Protein AF-A0A086L6T6-F1 (afdb_monomer_lite)

Organism: NCBI:txid943167

Radius of gyration: 36.29 Å; chains: 1; bounding box: 70×53×107 Å

Structure (mmCIF, N/CA/C/O backbone):
data_AF-A0A086L6T6-F1
#
_entry.id   AF-A0A086L6T6-F1
#
loop_
_atom_site.group_PDB
_atom_site.id
_atom_site.type_symbol
_atom_site.label_atom_id
_atom_site.label_alt_id
_atom_site.label_comp_id
_atom_site.label_asym_id
_atom_site.label_entity_id
_atom_site.label_seq_id
_atom_site.pdbx_PDB_ins_code
_atom_site.Cartn_x
_atom_site.Cartn_y
_atom_site.Cartn_z
_atom_site.occupancy
_atom_site.B_iso_or_equiv
_atom_site.auth_seq_id
_atom_site.auth_comp_id
_atom_site.auth_asym_id
_atom_site.auth_atom_id
_atom_site.pdbx_PDB_model_num
ATOM 1 N N . MET A 1 1 ? -46.160 -45.896 3.340 1.00 45.50 1 MET A N 1
ATOM 2 C CA . MET A 1 1 ? -44.902 -45.404 2.740 1.00 45.50 1 MET A CA 1
ATOM 3 C C . MET A 1 1 ? -44.065 -44.850 3.877 1.00 45.50 1 MET A C 1
ATOM 5 O O . MET A 1 1 ? -44.565 -44.001 4.598 1.00 45.50 1 MET A O 1
ATOM 9 N N . GLN A 1 2 ? -42.887 -45.421 4.123 1.00 40.38 2 GLN A N 1
ATOM 10 C CA . GLN A 1 2 ? -42.001 -45.002 5.212 1.00 40.38 2 GLN A CA 1
ATOM 11 C C . GLN A 1 2 ? -41.265 -43.727 4.780 1.00 40.38 2 GLN A C 1
ATOM 13 O O . GLN A 1 2 ? -40.636 -43.719 3.723 1.00 40.38 2 GLN A O 1
ATOM 18 N N . LEU A 1 3 ? -41.376 -42.659 5.567 1.00 47.19 3 LEU A N 1
ATOM 19 C CA . LEU A 1 3 ? -40.563 -41.456 5.408 1.00 47.19 3 LEU A CA 1
ATOM 20 C C . LEU A 1 3 ? -39.178 -41.767 5.983 1.00 47.19 3 LEU A C 1
ATOM 22 O O . LEU A 1 3 ? -39.047 -42.019 7.176 1.00 47.19 3 LEU A O 1
ATOM 26 N N . LYS A 1 4 ? -38.163 -41.822 5.117 1.00 51.56 4 LYS A N 1
ATOM 27 C CA . LYS A 1 4 ? -36.760 -41.860 5.537 1.00 51.56 4 LYS A CA 1
ATOM 28 C C . LYS A 1 4 ? -36.381 -40.456 5.994 1.00 51.56 4 LYS A C 1
ATOM 30 O O . LYS A 1 4 ? -36.355 -39.543 5.173 1.00 51.56 4 LYS A O 1
ATOM 35 N N . GLU A 1 5 ? -36.116 -40.295 7.282 1.00 55.31 5 GLU A N 1
ATOM 36 C CA . GLU A 1 5 ? -35.479 -39.090 7.801 1.00 55.31 5 GLU A CA 1
ATOM 37 C C . GLU A 1 5 ? -34.034 -39.039 7.294 1.00 55.31 5 GLU A C 1
ATOM 39 O O . GLU A 1 5 ? -33.297 -40.025 7.357 1.00 55.31 5 GLU A O 1
ATOM 44 N N . THR A 1 6 ? -33.649 -37.909 6.711 1.00 54.22 6 THR A N 1
ATOM 45 C CA . THR A 1 6 ? -32.260 -37.608 6.357 1.00 54.22 6 THR A CA 1
ATOM 46 C C . THR A 1 6 ? -31.507 -37.222 7.630 1.00 54.22 6 THR A C 1
ATOM 48 O O . THR A 1 6 ? -32.018 -36.367 8.361 1.00 54.22 6 THR A O 1
ATOM 51 N N . PRO A 1 7 ? -30.318 -37.786 7.909 1.00 48.22 7 PRO A N 1
ATOM 52 C CA . PRO A 1 7 ? -29.513 -37.331 9.034 1.00 48.22 7 PRO A CA 1
ATOM 53 C C . PRO A 1 7 ? -29.131 -35.859 8.829 1.00 48.22 7 PRO A C 1
ATOM 55 O O . PRO A 1 7 ? -28.840 -35.419 7.715 1.00 48.22 7 PRO A O 1
ATOM 58 N N . GLY A 1 8 ? -29.241 -35.078 9.902 1.00 44.44 8 GLY A N 1
ATOM 59 C CA . GLY A 1 8 ? -29.005 -33.639 9.887 1.00 44.44 8 GLY A CA 1
ATOM 60 C C . GLY A 1 8 ? -27.522 -33.266 9.731 1.00 44.44 8 GLY A C 1
ATOM 61 O O . GLY A 1 8 ? -26.644 -34.099 9.946 1.00 44.44 8 GLY A O 1
ATOM 62 N N . PRO A 1 9 ? -27.226 -31.980 9.459 1.00 52.22 9 PRO A N 1
ATOM 63 C CA . PRO A 1 9 ? -25.880 -31.449 9.177 1.00 52.22 9 PRO A CA 1
ATOM 64 C C . PRO A 1 9 ? -24.903 -31.497 10.371 1.00 52.22 9 PRO A C 1
ATOM 66 O O . PRO A 1 9 ? -23.819 -30.924 10.320 1.00 52.22 9 PRO A O 1
ATOM 69 N N . ALA A 1 10 ? -25.291 -32.143 11.473 1.00 46.72 10 ALA A N 1
ATOM 70 C CA . ALA A 1 10 ? -24.473 -32.294 12.669 1.00 46.72 10 ALA A CA 1
ATOM 71 C C . ALA A 1 10 ? -23.483 -33.469 12.570 1.00 46.72 10 ALA A C 1
ATOM 73 O O . ALA A 1 10 ? -22.466 -33.443 13.260 1.00 46.72 10 ALA A O 1
ATOM 74 N N . GLU A 1 11 ? -23.746 -34.472 11.722 1.00 46.44 11 GLU A N 1
ATOM 75 C CA . GLU A 1 11 ? -22.834 -35.616 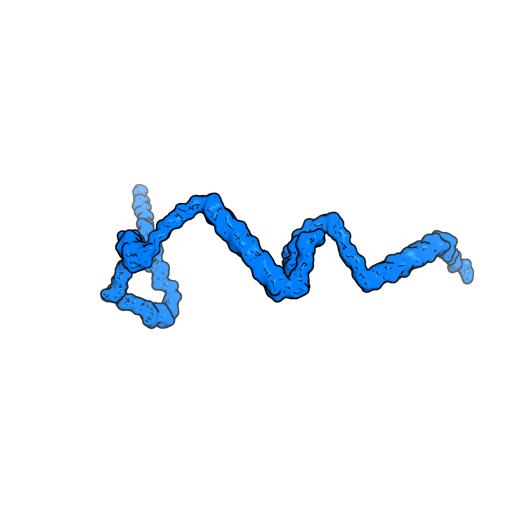11.550 1.00 46.44 11 GLU A CA 1
ATOM 76 C C . GLU A 1 11 ? -21.645 -35.297 10.625 1.00 46.44 11 GLU A C 1
ATOM 78 O O . GLU A 1 11 ? -20.542 -35.768 10.888 1.00 46.44 11 GLU A O 1
ATOM 83 N N . GLU A 1 12 ? -21.797 -34.406 9.635 1.00 44.25 12 GLU A N 1
ATOM 84 C CA . GLU A 1 12 ? -20.693 -34.017 8.731 1.00 44.25 12 GLU A CA 1
ATOM 85 C C . GLU A 1 12 ? -19.596 -33.181 9.422 1.00 44.25 12 GLU A C 1
ATOM 87 O O . GLU A 1 12 ? -18.431 -33.246 9.039 1.00 44.25 12 GLU A O 1
ATOM 92 N N . ALA A 1 13 ? -19.916 -32.434 10.486 1.00 42.72 13 ALA A N 1
ATOM 93 C CA . ALA A 1 13 ? -18.931 -31.607 11.196 1.00 42.72 13 ALA A CA 1
ATOM 94 C C . ALA A 1 13 ? -18.001 -32.407 12.134 1.00 42.72 13 ALA A C 1
ATOM 96 O O . ALA A 1 13 ? -17.006 -31.872 12.630 1.00 42.72 13 ALA A O 1
ATOM 97 N N . ALA A 1 14 ? -18.320 -33.676 12.411 1.00 45.59 14 ALA A N 1
ATOM 98 C CA . ALA A 1 14 ? -17.545 -34.519 13.320 1.00 45.59 14 ALA A CA 1
ATOM 99 C C . ALA A 1 14 ? -16.429 -35.319 12.617 1.00 45.59 14 ALA A C 1
ATOM 101 O O . ALA A 1 14 ? -15.503 -35.776 13.293 1.00 45.59 14 ALA A O 1
ATOM 102 N N . GLU A 1 15 ? -16.469 -35.462 11.288 1.00 44.41 15 GLU A N 1
ATOM 103 C CA . GLU A 1 15 ? -15.541 -36.329 10.542 1.00 44.41 15 GLU A CA 1
ATOM 104 C C . GLU A 1 15 ? -14.245 -35.646 10.055 1.00 44.41 15 GLU A C 1
ATOM 106 O O . GLU A 1 15 ? -13.289 -36.337 9.713 1.00 44.41 15 GLU A O 1
ATOM 111 N N . GLU A 1 16 ? -14.100 -34.318 10.134 1.00 41.75 16 GLU A N 1
ATOM 112 C CA . GLU A 1 16 ? -12.865 -33.624 9.697 1.00 41.75 16 GLU A CA 1
ATOM 113 C C . GLU A 1 16 ? -11.700 -33.640 10.714 1.00 41.75 16 GLU A C 1
ATOM 115 O O . GLU A 1 16 ? -10.712 -32.916 10.573 1.00 41.75 16 GLU A O 1
ATOM 120 N N . LYS A 1 17 ? -11.745 -34.488 11.749 1.00 54.38 17 LYS A N 1
ATOM 121 C CA . LYS A 1 17 ? -10.628 -34.662 12.700 1.00 54.38 17 LYS A CA 1
ATOM 122 C C . LYS A 1 17 ? -9.802 -35.920 12.436 1.00 54.38 17 LYS A C 1
ATOM 124 O O . LYS A 1 17 ? -9.504 -36.661 13.368 1.00 54.38 17 LYS A O 1
ATOM 129 N N . GLN A 1 18 ? -9.380 -36.172 11.198 1.00 49.00 18 GLN A N 1
ATOM 130 C CA . GLN A 1 18 ? -8.450 -37.273 10.914 1.00 49.00 18 GLN A CA 1
ATOM 131 C C . GLN A 1 18 ? -7.405 -36.921 9.849 1.00 49.00 18 GLN A C 1
ATOM 133 O O . GLN A 1 18 ? -7.597 -37.182 8.673 1.00 49.00 18 GLN A O 1
ATOM 138 N N . SER A 1 19 ? -6.270 -36.367 10.296 1.00 47.53 19 SER A N 1
ATOM 139 C CA . SER A 1 19 ? -4.905 -36.812 9.930 1.00 47.53 19 SER A CA 1
ATOM 140 C C . SER A 1 19 ? -3.860 -35.819 10.456 1.00 47.53 19 SER A C 1
ATOM 142 O O . SER A 1 19 ? -3.117 -35.187 9.704 1.00 47.53 19 SER A O 1
ATOM 144 N N . SER A 1 20 ? -3.798 -35.623 11.768 1.00 51.91 20 SER A N 1
ATOM 145 C CA . SER A 1 20 ? -2.753 -34.796 12.356 1.00 51.91 20 SER A CA 1
ATOM 146 C C . SER A 1 20 ? -1.619 -35.707 12.824 1.00 51.91 20 SER A C 1
ATOM 148 O O . SER A 1 20 ? -1.729 -36.328 13.877 1.00 51.91 20 SER A O 1
ATOM 150 N N . GLY A 1 21 ? -0.560 -35.852 12.019 1.00 57.12 21 GLY A N 1
ATOM 151 C CA . GLY A 1 21 ? 0.632 -36.621 12.404 1.00 57.12 21 GLY A CA 1
ATOM 152 C C . GLY A 1 21 ? 1.205 -36.151 13.749 1.00 57.12 21 GLY A C 1
ATOM 153 O O . GLY A 1 21 ? 0.922 -35.031 14.169 1.00 57.12 21 GLY A O 1
ATOM 154 N N . GLY A 1 22 ? 2.019 -36.978 14.418 1.00 64.88 22 GLY A N 1
ATOM 155 C CA . GLY A 1 22 ? 2.470 -36.770 15.811 1.00 64.88 22 GLY A CA 1
ATOM 156 C C . GLY A 1 22 ? 3.079 -35.396 16.149 1.00 64.88 22 GLY A C 1
ATOM 157 O O . GLY A 1 22 ? 3.112 -35.011 17.313 1.00 64.88 22 GLY A O 1
ATOM 158 N N . ALA A 1 23 ? 3.486 -34.607 15.150 1.00 62.47 23 ALA A N 1
ATOM 159 C CA . ALA A 1 23 ? 3.829 -33.196 15.325 1.00 62.47 23 ALA A CA 1
ATOM 160 C C . ALA A 1 23 ? 2.657 -32.350 15.866 1.00 62.47 23 ALA A C 1
ATOM 162 O O . ALA A 1 23 ? 2.860 -31.520 16.741 1.00 62.47 23 ALA A O 1
ATOM 163 N N . ASN A 1 24 ? 1.425 -32.572 15.405 1.00 70.69 24 ASN A N 1
ATOM 164 C CA . ASN A 1 24 ? 0.259 -31.799 15.846 1.00 70.69 24 ASN A CA 1
ATOM 165 C C . ASN A 1 24 ? -0.210 -32.167 17.260 1.00 70.69 24 ASN A C 1
ATOM 167 O O . ASN A 1 24 ? -0.857 -31.353 17.911 1.00 70.69 24 ASN A O 1
ATOM 171 N N . GLU A 1 25 ? 0.122 -33.362 17.752 1.00 78.25 25 GLU A N 1
ATOM 172 C CA . GLU A 1 25 ? -0.191 -33.762 19.127 1.00 78.25 25 GLU A CA 1
ATOM 173 C C . GLU A 1 25 ? 0.699 -33.027 20.139 1.00 78.25 25 GLU A C 1
ATOM 175 O O . GLU A 1 25 ? 0.206 -32.560 21.162 1.00 78.25 25 GLU A O 1
ATOM 180 N N . LEU A 1 26 ? 1.979 -32.814 19.805 1.00 81.69 26 LEU A N 1
ATOM 181 C CA . LEU A 1 26 ? 2.918 -32.021 20.612 1.00 81.69 26 LEU A CA 1
ATOM 182 C C . LEU A 1 26 ? 2.517 -30.539 20.722 1.00 81.69 26 LEU A C 1
ATOM 184 O O . LEU A 1 26 ? 2.762 -29.918 21.753 1.00 81.69 26 LEU A O 1
ATOM 188 N N . TYR A 1 27 ? 1.900 -29.973 19.679 1.00 82.44 27 TYR A N 1
ATOM 189 C CA . TYR A 1 27 ? 1.411 -28.586 19.669 1.00 82.44 27 TYR A CA 1
ATOM 190 C C . TYR A 1 27 ? -0.054 -28.446 20.103 1.00 82.44 27 TYR A C 1
ATOM 192 O O . TYR A 1 27 ? -0.586 -27.333 20.123 1.00 82.44 27 TYR A O 1
ATOM 200 N N . ARG A 1 28 ? -0.726 -29.546 20.462 1.00 87.88 28 ARG A N 1
ATOM 201 C CA . ARG A 1 28 ? -2.113 -29.493 20.917 1.00 87.88 28 ARG A CA 1
ATOM 202 C C . ARG A 1 28 ? -2.171 -28.857 22.301 1.00 87.88 28 ARG A C 1
ATOM 204 O O . ARG A 1 28 ? -1.651 -29.389 23.279 1.00 87.88 28 ARG A O 1
ATOM 211 N N . VAL A 1 29 ? -2.862 -27.726 22.390 1.00 87.00 29 VAL A N 1
ATOM 212 C CA . VAL A 1 29 ? -3.132 -27.068 23.669 1.00 87.00 29 VAL A CA 1
ATOM 213 C C . VAL A 1 29 ? -4.084 -27.956 24.486 1.00 87.00 29 VAL A C 1
ATOM 215 O O . VAL A 1 29 ? -5.133 -28.338 23.964 1.00 87.00 29 VAL A O 1
ATOM 218 N N . PRO A 1 30 ? -3.750 -28.308 25.743 1.00 91.19 30 PRO A N 1
ATOM 219 C CA . PRO A 1 30 ? -4.652 -29.048 26.622 1.00 91.19 30 PRO A CA 1
ATOM 220 C C . PRO A 1 30 ? -5.993 -28.330 26.800 1.00 91.19 30 PRO A C 1
ATOM 222 O O . PRO A 1 30 ? -6.006 -27.114 26.973 1.00 91.19 30 PRO A O 1
ATOM 225 N N . ASP A 1 31 ? -7.099 -29.077 26.867 1.00 85.50 31 ASP A N 1
ATOM 226 C CA . ASP A 1 31 ? -8.464 -28.518 26.856 1.00 85.50 31 ASP A CA 1
ATOM 227 C C . ASP A 1 31 ? -8.700 -27.454 27.951 1.00 85.50 31 ASP A C 1
ATOM 229 O O . ASP A 1 31 ? -9.345 -26.439 27.719 1.00 85.50 31 ASP A O 1
ATOM 233 N N . ARG A 1 32 ? -8.096 -27.619 29.137 1.00 88.31 32 ARG A N 1
ATOM 234 C CA . ARG A 1 32 ? -8.180 -26.640 30.245 1.00 88.31 32 ARG A CA 1
ATOM 235 C C . ARG A 1 32 ? -7.467 -25.305 29.981 1.00 88.31 32 ARG A C 1
ATOM 237 O O . ARG A 1 32 ? -7.721 -24.333 30.681 1.00 88.31 32 ARG A O 1
ATOM 244 N N . LEU A 1 33 ? -6.516 -25.292 29.049 1.00 87.88 33 LEU A N 1
ATOM 245 C CA . LEU A 1 33 ? -5.757 -24.111 28.622 1.00 87.88 33 LEU A CA 1
ATOM 246 C C . LEU A 1 33 ? -6.311 -23.529 27.319 1.00 87.88 33 LEU A C 1
ATOM 248 O O . LEU A 1 33 ? -5.840 -22.488 26.862 1.00 87.88 33 LEU A O 1
ATOM 252 N N . GLN A 1 34 ? -7.290 -24.196 26.711 1.00 87.69 34 GLN A N 1
ATOM 253 C CA . GLN A 1 34 ? -7.912 -23.734 25.491 1.00 87.69 34 GLN A CA 1
ATOM 254 C C . GLN A 1 34 ? -8.862 -22.586 25.828 1.00 87.69 34 GLN A C 1
ATOM 256 O O . GLN A 1 34 ? -9.954 -22.770 26.362 1.00 87.69 34 GLN A O 1
ATOM 261 N N . VAL A 1 35 ? -8.416 -21.368 25.545 1.00 87.75 35 VAL A N 1
ATOM 262 C CA . VAL A 1 35 ? -9.249 -20.175 25.664 1.00 87.75 35 VAL A CA 1
ATOM 263 C C . VAL A 1 35 ? -10.054 -20.032 24.375 1.00 87.75 35 VAL A C 1
ATOM 265 O O . VAL A 1 35 ? -9.517 -20.213 23.282 1.00 87.75 35 VAL A O 1
ATOM 268 N N . ALA A 1 36 ? -11.345 -19.725 24.498 1.00 86.25 36 ALA A N 1
ATOM 269 C CA . ALA A 1 36 ? -12.165 -19.389 23.341 1.00 86.25 36 ALA A CA 1
ATOM 270 C C . ALA A 1 36 ? -11.623 -18.116 22.680 1.00 86.25 36 ALA A C 1
ATOM 272 O O . ALA A 1 36 ? -11.303 -17.148 23.374 1.00 86.25 36 ALA A O 1
ATOM 273 N N . ASP A 1 37 ? -11.543 -18.101 21.352 1.00 85.44 37 ASP A N 1
ATOM 274 C CA . ASP A 1 37 ? -11.152 -16.895 20.634 1.00 85.44 37 ASP A CA 1
ATOM 275 C C . ASP A 1 37 ? -12.269 -15.848 20.748 1.00 85.44 37 ASP A C 1
ATOM 277 O O . ASP A 1 37 ? -13.323 -15.956 20.126 1.00 85.44 37 ASP A O 1
ATOM 281 N N . ARG A 1 38 ? -12.042 -14.852 21.607 1.00 87.25 38 ARG A N 1
ATOM 282 C CA . ARG A 1 38 ? -12.928 -13.698 21.823 1.00 87.25 38 ARG A CA 1
ATOM 283 C C . ARG A 1 38 ? -12.333 -12.412 21.252 1.00 87.25 38 ARG A C 1
ATOM 285 O O . ARG A 1 38 ? -12.753 -11.315 21.618 1.00 87.25 38 ARG A O 1
ATOM 292 N N . SER A 1 39 ? -11.342 -12.521 20.364 1.00 81.25 39 SER A N 1
ATOM 293 C CA . SER A 1 39 ? -10.681 -11.364 19.747 1.00 81.25 39 SER A CA 1
ATOM 294 C C . SER A 1 39 ? -11.670 -10.418 19.055 1.00 81.25 39 SER A C 1
ATOM 296 O O . SER A 1 39 ? -11.490 -9.204 19.115 1.00 81.25 39 SER A O 1
ATOM 298 N N . GLY A 1 40 ? -12.751 -10.953 18.475 1.00 83.94 40 GLY A N 1
ATOM 299 C CA . GLY A 1 40 ? -13.839 -10.176 17.875 1.00 83.94 40 GLY A CA 1
ATOM 300 C C . GLY A 1 40 ? -14.688 -9.387 18.880 1.00 83.94 40 GLY A C 1
ATOM 301 O O . GLY A 1 40 ? -15.031 -8.237 18.613 1.00 83.94 40 GLY A O 1
ATOM 302 N N . GLU A 1 41 ? -14.994 -9.974 20.039 1.00 87.12 41 GLU A N 1
ATOM 303 C CA . GLU A 1 41 ? -15.802 -9.343 21.097 1.00 87.12 41 GLU A CA 1
ATOM 304 C C . GLU A 1 41 ? -15.024 -8.228 21.805 1.00 87.12 41 GLU A C 1
ATOM 306 O O . GLU A 1 41 ? -15.580 -7.189 22.154 1.00 87.12 41 GLU A O 1
ATOM 311 N N . TYR A 1 42 ? -13.713 -8.414 21.972 1.00 85.94 42 TYR A N 1
ATOM 312 C CA . TYR A 1 42 ? -12.843 -7.474 22.676 1.00 85.94 42 TYR A CA 1
ATOM 313 C C . TYR A 1 42 ? -12.127 -6.480 21.759 1.00 85.94 42 TYR A C 1
ATOM 315 O O . TYR A 1 42 ? -11.189 -5.827 22.210 1.00 85.94 42 TYR A O 1
ATOM 323 N N . ARG A 1 43 ? -12.548 -6.311 20.496 1.00 84.00 43 ARG A N 1
ATOM 324 C CA . ARG A 1 43 ? -11.873 -5.395 19.550 1.00 84.00 43 ARG A CA 1
ATOM 325 C C . ARG A 1 43 ? -11.700 -3.992 20.117 1.00 84.00 43 ARG A C 1
ATOM 327 O O . ARG A 1 43 ? -10.617 -3.433 20.026 1.00 84.00 43 ARG A O 1
ATOM 334 N N . GLU A 1 44 ? -12.726 -3.436 20.752 1.00 84.56 44 GLU A N 1
ATOM 335 C CA . GLU A 1 44 ? -12.637 -2.102 21.355 1.00 84.56 44 GLU A CA 1
ATOM 336 C C . GLU A 1 44 ? -11.644 -2.057 22.523 1.00 84.56 44 GLU A C 1
ATOM 338 O O . GLU A 1 44 ? -10.832 -1.142 22.602 1.00 84.56 44 GLU A O 1
ATOM 343 N N . GLN A 1 45 ? -11.636 -3.073 23.387 1.00 89.25 45 GLN A N 1
ATOM 344 C CA . GLN A 1 45 ? -10.705 -3.158 24.518 1.00 89.25 45 GLN A CA 1
ATOM 345 C C . GLN A 1 45 ? -9.257 -3.352 24.052 1.00 89.25 45 GLN A C 1
ATOM 347 O O . GLN A 1 45 ? -8.341 -2.737 24.593 1.00 89.25 45 GLN A O 1
ATOM 352 N N . LEU A 1 46 ? -9.051 -4.164 23.014 1.00 86.06 46 LEU A N 1
ATOM 353 C CA . LEU A 1 46 ? -7.754 -4.350 22.368 1.00 86.06 46 LEU A CA 1
ATOM 354 C C . LEU A 1 46 ? -7.286 -3.061 21.680 1.00 86.06 46 LEU A C 1
ATOM 356 O O . LEU A 1 46 ? -6.108 -2.715 21.771 1.00 86.06 46 LEU A O 1
ATOM 360 N N . ASN A 1 47 ? -8.196 -2.302 21.066 1.00 87.75 47 ASN A N 1
ATOM 361 C CA . ASN A 1 47 ? -7.887 -0.992 20.492 1.00 87.75 47 ASN A CA 1
ATOM 362 C C . ASN A 1 47 ? -7.496 0.022 21.576 1.00 87.75 47 ASN A C 1
ATOM 364 O O . ASN A 1 47 ? -6.584 0.816 21.372 1.00 87.75 47 ASN A O 1
ATOM 368 N N . TRP A 1 48 ? -8.146 -0.012 22.744 1.00 87.44 48 TRP A N 1
ATOM 369 C CA . TRP A 1 48 ? -7.772 0.826 23.888 1.00 87.44 48 TRP A CA 1
ATOM 370 C C . TRP A 1 48 ? -6.405 0.440 24.456 1.00 87.44 48 TRP A C 1
ATOM 372 O O . TRP A 1 48 ? -5.598 1.315 24.753 1.00 87.44 48 TRP A O 1
ATOM 382 N N . LEU A 1 49 ? -6.127 -0.861 24.571 1.00 91.06 49 LEU A N 1
ATOM 383 C CA . LEU A 1 49 ? -4.849 -1.378 25.060 1.00 91.06 49 LEU A CA 1
ATOM 384 C C . LEU A 1 49 ? -3.683 -1.006 24.135 1.00 91.06 49 LEU A C 1
ATOM 386 O O . LEU A 1 49 ? -2.610 -0.635 24.603 1.00 91.06 49 LEU A O 1
ATOM 390 N N . THR A 1 50 ? -3.885 -1.131 22.824 1.00 89.00 50 THR A N 1
ATOM 391 C CA . THR A 1 50 ? -2.845 -0.883 21.813 1.00 89.00 50 THR A CA 1
ATOM 392 C C . THR A 1 50 ? -2.771 0.578 21.373 1.00 89.00 50 THR A C 1
ATOM 394 O O . THR A 1 50 ? -1.773 0.988 20.786 1.00 89.00 50 THR A O 1
ATOM 397 N N . GLY A 1 51 ? -3.822 1.364 21.624 1.00 90.12 51 GLY A N 1
ATOM 398 C CA . GLY A 1 51 ? -3.985 2.714 21.083 1.00 90.12 51 GLY A CA 1
ATOM 399 C C . GLY A 1 51 ? -4.158 2.751 19.560 1.00 90.12 51 GLY A C 1
ATOM 400 O O . GLY A 1 51 ? -4.112 3.827 18.964 1.00 90.12 51 GLY A O 1
ATOM 401 N N . LEU A 1 52 ? -4.336 1.595 18.914 1.00 85.38 52 LEU A N 1
ATOM 402 C CA . LEU A 1 52 ? -4.491 1.467 17.471 1.00 85.38 52 LEU A CA 1
ATOM 403 C C . LEU A 1 52 ? -5.958 1.183 17.163 1.00 85.38 52 LEU A C 1
ATOM 405 O O . LEU A 1 52 ? -6.538 0.231 17.671 1.00 85.38 52 LEU A O 1
ATOM 409 N N . THR A 1 53 ? -6.566 2.016 16.322 1.00 84.38 53 THR A N 1
ATOM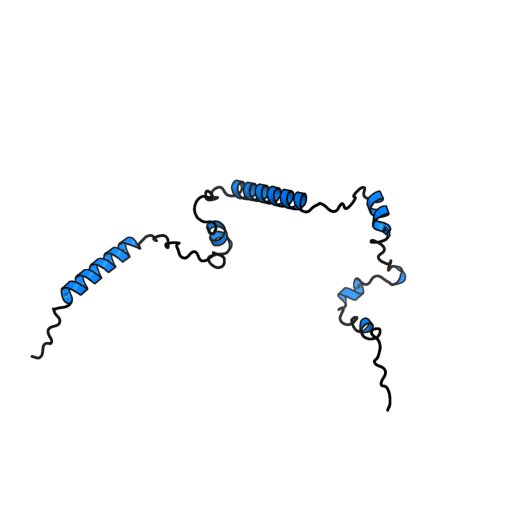 410 C CA . THR A 1 53 ? -7.935 1.801 15.845 1.00 84.38 53 THR A CA 1
ATOM 411 C C . THR A 1 53 ? -7.907 1.477 14.359 1.00 84.38 53 THR A C 1
ATOM 413 O O . THR A 1 53 ? -7.346 2.216 13.548 1.00 84.38 53 THR A O 1
ATOM 416 N N . GLU A 1 54 ? -8.503 0.349 13.984 1.00 79.00 54 GLU A N 1
ATOM 417 C CA . GLU A 1 54 ? -8.663 -0.024 12.581 1.00 79.00 54 GLU A CA 1
ATOM 418 C C . GLU A 1 54 ? -9.778 0.814 11.949 1.00 79.00 54 GLU A C 1
ATOM 420 O O . GLU A 1 54 ? -10.967 0.569 12.156 1.00 79.00 54 GLU A O 1
ATOM 425 N N . VAL A 1 55 ? -9.398 1.817 11.158 1.00 84.69 55 VAL A N 1
ATOM 426 C CA . VAL A 1 55 ? -10.347 2.645 10.407 1.00 84.69 55 VAL A CA 1
ATOM 427 C C . VAL A 1 55 ? -10.376 2.195 8.950 1.00 84.69 55 VAL A C 1
ATOM 429 O O . VAL A 1 55 ? -9.348 2.116 8.274 1.00 84.69 55 VAL A O 1
ATOM 432 N N . HIS A 1 56 ? -11.575 1.929 8.432 1.00 84.75 56 HIS A N 1
ATOM 433 C CA . HIS A 1 56 ? -11.757 1.597 7.023 1.00 84.75 56 HIS A CA 1
ATOM 434 C C . HIS A 1 56 ? -11.495 2.833 6.156 1.00 84.75 56 HIS A C 1
ATOM 436 O O . HIS A 1 56 ? -12.273 3.783 6.139 1.00 84.75 56 HIS A O 1
ATOM 442 N N . LEU A 1 57 ? -10.391 2.812 5.409 1.00 88.50 57 LEU A N 1
ATOM 443 C CA . LEU A 1 57 ? -10.046 3.886 4.479 1.00 88.50 57 LEU A CA 1
ATOM 444 C C . LEU A 1 57 ? -10.977 3.873 3.250 1.00 88.50 57 LEU A C 1
ATOM 446 O O . LEU A 1 57 ? -11.208 2.796 2.677 1.00 88.50 57 LEU A O 1
ATOM 450 N N . PRO A 1 58 ? -11.454 5.042 2.780 1.00 95.19 58 PRO A N 1
ATOM 451 C CA . PRO A 1 58 ? -12.196 5.131 1.529 1.00 95.19 58 PRO A CA 1
ATOM 452 C C . PRO A 1 58 ? -11.300 4.744 0.344 1.00 95.19 58 PRO A C 1
ATOM 454 O O . PRO A 1 58 ? -10.079 4.932 0.370 1.00 95.19 58 PRO A O 1
ATOM 457 N N . MET A 1 59 ? -11.913 4.222 -0.724 1.00 93.50 59 MET A N 1
ATOM 458 C CA . MET A 1 59 ? -11.188 3.718 -1.901 1.00 93.50 59 MET A CA 1
ATOM 459 C C . MET A 1 59 ? -10.264 4.777 -2.519 1.00 93.50 59 MET A C 1
ATOM 461 O O . MET A 1 59 ? -9.141 4.472 -2.905 1.00 93.50 59 MET A O 1
ATOM 465 N N . THR A 1 60 ? -10.695 6.038 -2.539 1.00 95.06 60 THR A N 1
ATOM 466 C CA . THR A 1 60 ? -9.922 7.164 -3.083 1.00 95.06 60 THR A CA 1
ATOM 467 C C . THR A 1 60 ? -8.567 7.344 -2.396 1.00 95.06 60 THR A C 1
ATOM 469 O O . THR A 1 60 ? -7.574 7.625 -3.060 1.00 95.06 60 THR A O 1
ATOM 472 N N . VAL A 1 61 ? -8.496 7.151 -1.076 1.00 95.50 61 VAL A N 1
ATOM 473 C CA . VAL A 1 61 ? -7.245 7.265 -0.311 1.00 95.50 61 VAL A CA 1
ATOM 474 C C . VAL A 1 61 ? -6.367 6.034 -0.523 1.00 95.50 61 VAL A C 1
ATOM 476 O O . VAL A 1 61 ? -5.156 6.166 -0.681 1.00 95.50 61 VAL A O 1
ATOM 479 N N . LYS A 1 62 ? -6.966 4.840 -0.609 1.00 95.00 62 LYS A N 1
ATOM 480 C CA . LYS A 1 62 ? -6.233 3.604 -0.928 1.00 95.00 62 LYS A CA 1
ATOM 481 C C . LYS A 1 62 ? -5.537 3.703 -2.284 1.00 95.00 62 LYS A C 1
ATOM 483 O O . LYS A 1 62 ? -4.354 3.397 -2.371 1.00 95.00 62 LYS A O 1
ATOM 488 N N . LEU A 1 63 ? -6.243 4.184 -3.309 1.00 96.38 63 LEU A N 1
ATOM 489 C CA . LEU A 1 63 ? -5.681 4.378 -4.648 1.00 96.38 63 LEU A CA 1
ATOM 490 C C . LEU A 1 63 ? -4.514 5.370 -4.636 1.00 96.38 63 LEU A C 1
ATOM 492 O O . LEU A 1 63 ? -3.451 5.052 -5.156 1.00 96.38 63 LEU A O 1
ATOM 496 N N . LYS A 1 64 ? -4.647 6.504 -3.936 1.00 96.75 64 LYS A N 1
ATOM 497 C CA . LYS A 1 64 ? -3.538 7.461 -3.768 1.00 96.75 64 LYS A CA 1
ATOM 498 C C . LYS A 1 64 ? -2.317 6.841 -3.084 1.00 96.75 64 LYS A C 1
ATOM 500 O O . LYS A 1 64 ? -1.188 7.099 -3.494 1.00 96.75 64 LYS A O 1
ATOM 505 N N . ASN A 1 65 ? -2.521 6.004 -2.066 1.00 94.56 65 ASN A N 1
ATOM 506 C CA . ASN A 1 65 ? -1.423 5.296 -1.400 1.00 94.56 65 ASN A CA 1
ATOM 507 C C . ASN A 1 65 ? -0.753 4.284 -2.342 1.00 94.56 65 ASN A C 1
ATOM 509 O O . ASN A 1 65 ? 0.472 4.153 -2.341 1.00 94.56 65 ASN A O 1
ATOM 513 N N . ILE A 1 66 ? -1.536 3.593 -3.173 1.00 95.31 66 ILE A N 1
ATOM 514 C CA . ILE A 1 66 ? -1.020 2.667 -4.188 1.00 95.31 66 ILE A CA 1
ATOM 515 C C . ILE A 1 66 ? -0.188 3.429 -5.228 1.00 95.31 66 ILE A C 1
ATOM 517 O O . ILE A 1 66 ? 0.952 3.056 -5.483 1.00 95.31 66 ILE A O 1
ATOM 521 N N . GLU A 1 67 ? -0.693 4.541 -5.760 1.00 96.12 67 GLU A N 1
ATOM 522 C CA . GLU A 1 67 ? 0.039 5.385 -6.714 1.00 96.12 67 GLU A CA 1
ATOM 523 C C . GLU A 1 67 ? 1.348 5.926 -6.116 1.00 96.12 67 GLU A C 1
ATOM 525 O O . GLU A 1 67 ? 2.406 5.877 -6.749 1.00 96.12 67 GLU A O 1
ATOM 530 N N . ALA A 1 68 ? 1.308 6.399 -4.866 1.00 94.94 68 ALA A N 1
ATOM 531 C CA . ALA A 1 68 ? 2.485 6.909 -4.169 1.00 94.94 68 ALA A CA 1
ATOM 532 C C . ALA A 1 68 ? 3.540 5.816 -3.931 1.00 94.94 68 ALA A C 1
ATOM 534 O O . ALA A 1 68 ? 4.731 6.044 -4.159 1.00 94.94 68 ALA A O 1
ATOM 535 N N . THR A 1 69 ? 3.117 4.621 -3.507 1.00 95.56 69 THR A N 1
ATOM 536 C CA . THR A 1 69 ? 4.027 3.488 -3.271 1.00 95.56 69 THR A CA 1
ATOM 537 C C . THR A 1 69 ? 4.595 2.932 -4.573 1.00 95.56 69 THR A C 1
ATOM 539 O O . THR A 1 69 ? 5.778 2.596 -4.623 1.00 95.56 69 THR A O 1
ATOM 542 N N . GLU A 1 70 ? 3.820 2.916 -5.657 1.00 93.44 70 GLU A N 1
ATOM 543 C CA . GLU A 1 70 ? 4.310 2.540 -6.982 1.00 93.44 70 GLU A CA 1
ATOM 544 C C . GLU A 1 70 ? 5.338 3.552 -7.506 1.00 93.44 70 GLU A C 1
ATOM 546 O O . GLU A 1 70 ? 6.403 3.164 -7.989 1.00 93.44 70 GLU A O 1
ATOM 551 N N . LYS A 1 71 ? 5.080 4.857 -7.347 1.00 93.94 71 LYS A N 1
ATOM 552 C CA . LYS A 1 71 ? 6.041 5.914 -7.694 1.00 93.94 71 LYS A CA 1
ATOM 553 C C . LYS A 1 71 ? 7.336 5.791 -6.889 1.00 93.94 71 LYS A C 1
ATOM 555 O O . LYS A 1 71 ? 8.419 5.870 -7.468 1.00 93.94 71 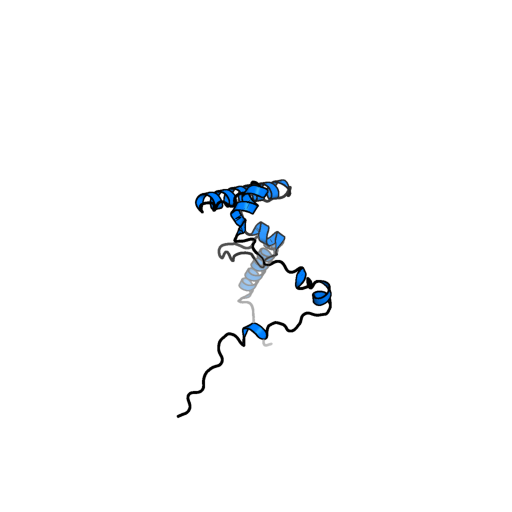LYS A O 1
ATOM 560 N N . ALA A 1 72 ? 7.242 5.562 -5.580 1.00 91.81 72 ALA A N 1
ATOM 561 C CA . ALA A 1 72 ? 8.408 5.356 -4.723 1.00 91.81 72 ALA A CA 1
ATOM 562 C C . ALA A 1 72 ? 9.191 4.095 -5.124 1.00 91.81 72 ALA A C 1
ATOM 564 O O . ALA A 1 72 ? 10.416 4.135 -5.229 1.00 91.81 72 ALA A O 1
ATOM 565 N N . LYS A 1 73 ? 8.493 2.995 -5.436 1.00 91.31 73 LYS A N 1
ATOM 566 C CA . LYS A 1 73 ? 9.104 1.759 -5.938 1.00 91.31 73 LYS A CA 1
ATOM 567 C C . LYS A 1 73 ? 9.839 1.986 -7.258 1.00 91.31 73 LYS A C 1
ATOM 569 O O . LYS A 1 73 ? 10.982 1.559 -7.384 1.00 91.31 73 LYS A O 1
ATOM 574 N N . ARG A 1 74 ? 9.225 2.689 -8.218 1.00 86.75 74 ARG A N 1
ATOM 575 C CA . ARG A 1 74 ? 9.883 3.067 -9.481 1.00 86.75 74 ARG A CA 1
ATOM 576 C C . ARG A 1 74 ? 11.150 3.882 -9.219 1.00 86.75 74 ARG A C 1
ATOM 578 O O . ARG A 1 74 ? 12.184 3.592 -9.806 1.00 86.75 74 ARG A O 1
ATOM 585 N N . ALA A 1 75 ? 11.094 4.855 -8.309 1.00 85.25 75 ALA A N 1
ATOM 586 C CA . ALA A 1 75 ? 12.254 5.675 -7.963 1.00 85.25 75 ALA A CA 1
ATOM 587 C C . ALA A 1 75 ? 13.395 4.854 -7.335 1.00 85.25 75 ALA A C 1
ATOM 589 O O . ALA A 1 75 ? 14.558 5.065 -7.673 1.00 85.25 75 ALA A O 1
ATOM 590 N N . LEU A 1 76 ? 13.079 3.897 -6.455 1.00 82.38 76 LEU A N 1
ATOM 591 C CA . LEU A 1 76 ? 14.077 3.008 -5.854 1.00 82.38 76 LEU A CA 1
ATOM 592 C C . LEU A 1 76 ? 14.731 2.084 -6.886 1.00 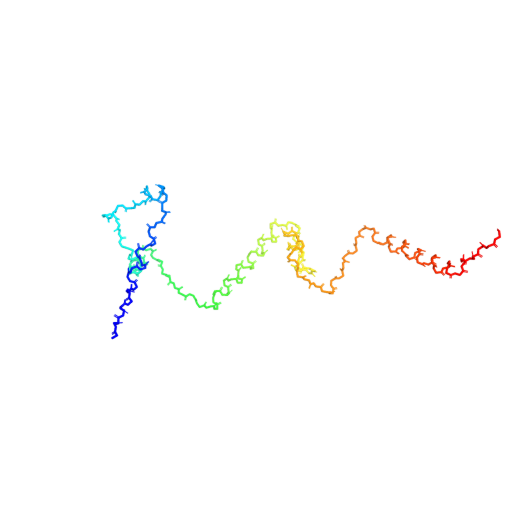82.38 76 LEU A C 1
ATOM 594 O O . LEU A 1 76 ? 15.948 1.922 -6.858 1.00 82.38 76 LEU A O 1
ATOM 598 N N . LEU A 1 77 ? 13.948 1.522 -7.811 1.00 78.81 77 LEU A N 1
ATOM 599 C CA . LEU A 1 77 ? 14.477 0.674 -8.884 1.00 78.81 77 LEU A CA 1
ATOM 600 C C . LEU A 1 77 ? 15.397 1.463 -9.823 1.00 78.81 77 LEU A C 1
ATOM 602 O O . LEU A 1 77 ? 16.500 1.010 -10.103 1.00 78.81 77 LEU A O 1
ATOM 606 N N . LYS A 1 78 ? 15.002 2.682 -10.210 1.00 74.12 78 LYS A N 1
ATOM 607 C CA . LYS A 1 78 ? 15.847 3.579 -11.016 1.00 74.12 78 LYS A CA 1
ATOM 608 C C . LYS A 1 78 ? 17.153 3.963 -10.316 1.00 74.12 78 LYS A C 1
ATOM 610 O O . LYS A 1 78 ? 18.177 4.105 -10.964 1.00 74.12 78 LYS A O 1
ATOM 615 N N . LYS A 1 79 ? 17.134 4.139 -8.990 1.00 66.94 79 LYS A N 1
ATOM 616 C CA . LYS A 1 79 ? 18.329 4.515 -8.214 1.00 66.94 79 LYS A CA 1
ATOM 617 C C . LYS A 1 79 ? 19.284 3.338 -7.969 1.00 66.94 79 LYS A C 1
ATOM 619 O O . LYS A 1 79 ? 20.474 3.560 -7.768 1.00 66.94 79 LYS A O 1
ATOM 624 N N . GLY A 1 80 ? 18.768 2.109 -7.934 1.00 55.06 80 GLY A N 1
ATOM 625 C CA . GLY A 1 80 ? 19.554 0.895 -7.695 1.00 55.06 80 GLY A CA 1
ATOM 626 C C . GLY A 1 80 ? 20.217 0.308 -8.943 1.00 55.06 80 GLY A C 1
ATOM 627 O O . GLY A 1 80 ? 21.097 -0.538 -8.806 1.00 55.06 80 GLY A O 1
ATOM 628 N N . GLU A 1 81 ? 19.823 0.745 -10.139 1.00 50.78 81 GLU A N 1
ATOM 629 C CA . GLU A 1 81 ? 20.326 0.210 -11.401 1.00 50.78 81 GLU A CA 1
ATOM 630 C C . GLU A 1 81 ? 20.987 1.339 -12.218 1.00 50.78 81 GLU A C 1
ATOM 632 O O . GLU A 1 81 ? 20.278 2.165 -12.788 1.00 50.78 81 GLU A O 1
ATOM 637 N N . PRO A 1 82 ? 22.333 1.409 -12.299 1.00 51.38 82 PRO A N 1
ATOM 638 C CA . PRO A 1 82 ? 23.033 2.434 -13.088 1.00 51.38 82 PRO A CA 1
ATOM 639 C C . PRO A 1 82 ? 22.797 2.324 -14.611 1.00 51.38 82 PRO A C 1
ATOM 641 O O . PRO A 1 82 ? 23.256 3.189 -15.345 1.00 51.38 82 PRO A O 1
ATOM 644 N N . ASP A 1 83 ? 22.059 1.298 -15.058 1.00 51.31 83 ASP A N 1
ATOM 645 C CA . ASP A 1 83 ? 21.668 1.006 -16.447 1.00 51.31 83 ASP A CA 1
ATOM 646 C C . ASP A 1 83 ? 20.131 0.909 -16.617 1.00 51.31 83 ASP A C 1
ATOM 648 O O . ASP A 1 83 ? 19.638 0.229 -17.524 1.00 51.31 83 ASP A O 1
ATOM 652 N N . ALA A 1 84 ? 19.331 1.522 -15.731 1.00 51.16 84 ALA A N 1
ATOM 653 C CA . ALA A 1 84 ? 17.885 1.609 -15.947 1.00 51.16 84 ALA A CA 1
ATOM 654 C C . ALA A 1 84 ? 17.610 2.451 -17.203 1.00 51.16 84 ALA A C 1
ATOM 656 O O . ALA A 1 84 ? 17.639 3.676 -17.157 1.00 51.16 84 ALA A O 1
ATOM 657 N N . VAL A 1 85 ? 17.387 1.750 -18.316 1.00 53.69 85 VAL A N 1
ATOM 658 C CA . VAL A 1 85 ? 17.005 2.269 -19.633 1.00 53.69 85 VAL A CA 1
ATOM 659 C C . VAL A 1 85 ? 15.955 3.370 -19.465 1.00 53.69 85 VAL A C 1
ATOM 661 O O . VAL A 1 85 ? 14.926 3.126 -18.831 1.00 53.69 85 VAL A O 1
ATOM 664 N N . ASP A 1 86 ? 16.226 4.563 -20.002 1.00 51.69 86 ASP A N 1
ATOM 665 C CA . ASP A 1 86 ? 15.255 5.657 -20.065 1.00 51.69 86 ASP A CA 1
ATOM 666 C C . ASP A 1 86 ? 13.926 5.138 -20.651 1.00 51.69 86 ASP A C 1
ATOM 668 O O . ASP A 1 86 ? 13.917 4.345 -21.597 1.00 51.69 86 ASP A O 1
ATOM 672 N N . ASP A 1 87 ? 12.804 5.536 -20.041 1.00 53.03 87 ASP A N 1
ATOM 673 C CA . ASP A 1 87 ? 11.443 4.995 -20.233 1.00 53.03 87 ASP A CA 1
ATOM 674 C C . ASP A 1 87 ? 10.832 5.234 -21.639 1.00 53.03 87 ASP A C 1
ATOM 676 O O . ASP A 1 87 ? 9.615 5.146 -21.800 1.00 53.03 87 ASP A O 1
ATOM 680 N N . ASP A 1 88 ? 11.627 5.512 -22.672 1.00 50.72 88 ASP A N 1
ATOM 681 C CA . ASP A 1 88 ? 11.120 6.038 -23.943 1.00 50.72 88 ASP A CA 1
ATOM 682 C C . ASP A 1 88 ? 10.971 5.023 -25.091 1.00 50.72 88 ASP A C 1
ATOM 684 O O . ASP A 1 88 ? 10.576 5.439 -26.177 1.00 50.72 88 ASP A O 1
ATOM 688 N N . GLU A 1 89 ? 11.199 3.705 -24.924 1.00 54.44 89 GLU A N 1
ATOM 689 C CA . GLU A 1 89 ? 11.11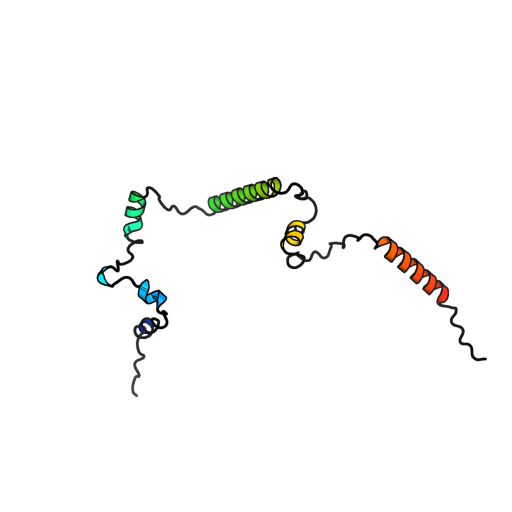2 2.832 -26.121 1.00 54.44 89 GLU A CA 1
ATOM 690 C C . GLU A 1 89 ? 10.601 1.389 -26.015 1.00 54.44 89 GLU A C 1
ATOM 692 O O . GLU A 1 89 ? 10.277 0.828 -27.055 1.00 54.44 89 GLU A O 1
ATOM 697 N N . ASP A 1 90 ? 10.458 0.744 -24.850 1.00 57.59 90 ASP A N 1
ATOM 698 C CA . ASP A 1 90 ? 9.855 -0.606 -24.821 1.00 57.59 90 ASP A CA 1
ATOM 699 C C . ASP A 1 90 ? 9.379 -1.018 -23.405 1.00 57.59 90 ASP A C 1
ATOM 701 O O . ASP A 1 90 ? 10.212 -1.390 -22.568 1.00 57.59 90 ASP A O 1
ATOM 705 N N . PRO A 1 91 ? 8.058 -1.077 -23.120 1.00 59.84 91 PRO A N 1
ATOM 706 C CA . PRO A 1 91 ? 7.525 -1.455 -21.797 1.00 59.84 91 PRO A CA 1
ATOM 707 C C . PRO A 1 91 ? 7.879 -2.896 -21.379 1.00 59.84 91 PRO A C 1
ATOM 709 O O . PRO A 1 91 ? 7.822 -3.260 -20.202 1.00 59.84 91 PRO A O 1
ATOM 712 N N . ASP A 1 92 ? 8.297 -3.719 -22.339 1.00 62.78 92 ASP A N 1
ATOM 713 C CA . ASP A 1 92 ? 8.693 -5.108 -22.137 1.00 62.78 92 ASP A CA 1
ATOM 714 C C . ASP A 1 92 ? 10.200 -5.306 -21.921 1.00 62.78 92 ASP A C 1
ATOM 716 O O . ASP A 1 92 ? 10.628 -6.427 -21.637 1.00 62.78 92 ASP A O 1
ATOM 720 N N . ALA A 1 93 ? 11.027 -4.258 -22.012 1.00 69.44 93 ALA A N 1
ATOM 721 C CA . ALA A 1 93 ? 12.478 -4.376 -21.835 1.00 69.44 93 ALA A CA 1
ATOM 722 C C . ALA A 1 93 ? 12.850 -4.920 -20.443 1.00 69.44 93 ALA A C 1
ATOM 724 O O . ALA A 1 93 ? 13.659 -5.846 -20.323 1.00 69.44 93 ALA A O 1
ATOM 725 N N . ILE A 1 94 ? 12.182 -4.415 -19.401 1.00 66.44 94 ILE A N 1
ATOM 726 C CA . ILE A 1 94 ? 12.379 -4.844 -18.009 1.00 66.44 94 ILE A CA 1
ATOM 727 C C . ILE A 1 94 ? 11.926 -6.301 -17.829 1.00 66.44 94 ILE A C 1
ATOM 729 O O . ILE A 1 94 ? 12.649 -7.125 -17.265 1.00 66.44 94 ILE A O 1
ATOM 733 N N . ARG A 1 95 ? 10.752 -6.657 -18.367 1.00 67.62 95 ARG A N 1
ATOM 734 C CA . ARG A 1 95 ? 10.193 -8.018 -18.268 1.00 67.62 95 ARG A CA 1
ATOM 735 C C . ARG A 1 95 ? 11.045 -9.042 -19.007 1.00 67.62 95 ARG A C 1
ATOM 737 O O . ARG A 1 95 ? 11.265 -10.133 -18.491 1.00 67.62 95 ARG A O 1
ATOM 744 N N . ARG A 1 96 ? 11.583 -8.671 -20.167 1.00 69.19 96 ARG A N 1
ATOM 745 C CA . ARG A 1 96 ? 12.471 -9.513 -20.971 1.00 69.19 96 ARG A CA 1
ATOM 746 C C . ARG A 1 96 ? 13.789 -9.806 -20.261 1.00 69.19 96 ARG A C 1
ATOM 748 O O . ARG A 1 96 ? 14.292 -10.921 -20.370 1.00 69.19 96 ARG A O 1
ATOM 755 N N . ARG A 1 97 ? 14.337 -8.827 -19.533 1.00 69.25 97 ARG A N 1
ATOM 756 C CA . ARG A 1 97 ? 15.561 -9.000 -18.738 1.00 69.25 97 ARG A CA 1
ATOM 757 C C . ARG A 1 97 ? 15.325 -9.879 -17.510 1.00 69.25 97 ARG A C 1
ATOM 759 O O . ARG A 1 97 ? 16.151 -10.736 -17.222 1.00 69.25 97 ARG A O 1
ATOM 766 N N . ALA A 1 98 ? 14.199 -9.693 -16.825 1.00 69.88 98 ALA A N 1
ATOM 767 C CA . ALA A 1 98 ? 13.896 -10.401 -15.582 1.00 69.88 98 ALA A CA 1
ATOM 768 C C . ALA A 1 98 ? 13.333 -11.820 -15.790 1.00 69.88 98 ALA A C 1
ATOM 770 O O . ALA A 1 98 ? 13.690 -12.738 -15.058 1.00 69.88 98 ALA A O 1
ATOM 771 N N . PHE A 1 99 ? 12.458 -12.018 -16.779 1.00 71.00 99 PHE A N 1
ATOM 772 C CA . PHE A 1 99 ? 11.683 -13.255 -16.951 1.00 71.00 99 PHE A CA 1
ATOM 773 C C . PHE A 1 99 ? 11.827 -13.893 -18.344 1.00 71.00 99 PHE A C 1
ATOM 775 O O . PHE A 1 99 ? 11.138 -14.867 -18.664 1.00 71.00 99 PHE A O 1
ATOM 782 N N . GLY A 1 100 ? 12.721 -13.365 -19.185 1.00 67.81 100 GLY A N 1
ATOM 783 C CA . GLY A 1 100 ? 12.887 -13.804 -20.568 1.00 67.81 100 GLY A CA 1
ATOM 784 C C . GLY A 1 100 ? 11.706 -13.415 -21.466 1.00 67.81 100 GLY A C 1
ATOM 785 O O . GLY A 1 100 ? 10.831 -12.638 -21.096 1.00 67.81 100 GLY A O 1
ATOM 786 N N . GLN A 1 101 ? 11.655 -13.974 -22.676 1.00 66.25 101 GLN A N 1
ATOM 787 C CA . GLN A 1 101 ? 10.646 -13.624 -23.694 1.00 66.25 101 GLN A CA 1
ATOM 788 C C . GLN A 1 101 ? 9.229 -14.143 -23.392 1.00 66.25 101 GLN A C 1
ATOM 790 O O . GLN A 1 101 ? 8.308 -13.921 -24.167 1.00 66.25 101 GLN A O 1
ATOM 795 N N . ARG A 1 102 ? 9.035 -14.882 -22.293 1.00 60.25 102 ARG A N 1
ATOM 796 C CA . ARG A 1 102 ? 7.765 -15.570 -22.011 1.00 60.25 102 ARG A CA 1
ATOM 797 C C . ARG A 1 102 ? 6.636 -14.632 -21.593 1.00 60.25 102 ARG A C 1
ATOM 799 O O . ARG A 1 102 ? 5.481 -15.028 -21.673 1.00 60.25 102 ARG A O 1
ATOM 806 N N . TYR A 1 103 ? 6.969 -13.427 -21.139 1.00 65.19 103 TYR A N 1
ATOM 807 C CA . TYR A 1 103 ? 6.009 -12.465 -20.590 1.00 65.19 103 TYR A CA 1
ATOM 808 C C . TYR A 1 103 ? 6.033 -11.121 -21.324 1.00 65.19 103 TYR A C 1
ATOM 810 O O . TYR A 1 103 ? 5.657 -10.101 -20.749 1.00 65.19 103 TYR A O 1
ATOM 818 N N . THR A 1 104 ? 6.493 -11.115 -22.577 1.00 66.19 104 THR A N 1
ATOM 819 C CA . THR A 1 104 ? 6.338 -9.960 -23.466 1.00 66.19 104 THR A CA 1
ATOM 820 C C . THR A 1 104 ? 4.963 -10.007 -24.121 1.00 66.19 104 THR A C 1
ATOM 822 O O . THR A 1 104 ? 4.558 -11.060 -24.621 1.00 66.19 104 THR A O 1
ATOM 825 N N . TRP A 1 105 ? 4.243 -8.891 -24.123 1.00 57.47 105 TRP A N 1
ATOM 826 C CA . TRP A 1 105 ? 3.021 -8.760 -24.906 1.00 57.47 105 TRP A CA 1
ATOM 827 C C . TRP A 1 105 ? 3.403 -8.767 -26.394 1.00 57.47 105 TRP A C 1
ATOM 829 O O . TRP A 1 105 ? 4.384 -8.152 -26.809 1.00 57.47 105 TRP A O 1
ATOM 839 N N . TYR A 1 106 ? 2.678 -9.550 -27.196 1.00 59.19 106 TYR A N 1
ATOM 840 C CA . TYR A 1 106 ? 2.874 -9.585 -28.641 1.00 59.19 106 TYR A CA 1
ATOM 841 C C . TYR A 1 106 ? 2.428 -8.256 -29.254 1.00 59.19 106 TYR A C 1
ATOM 843 O O . TYR A 1 106 ? 1.232 -7.971 -29.316 1.00 59.19 106 TYR A O 1
ATOM 851 N N . ASP A 1 107 ? 3.401 -7.476 -29.708 1.00 60.47 107 ASP A N 1
ATOM 852 C CA . ASP A 1 107 ? 3.187 -6.255 -30.470 1.00 60.47 107 ASP A CA 1
ATOM 853 C C . ASP A 1 107 ? 3.436 -6.553 -31.966 1.00 60.47 107 ASP A C 1
ATOM 855 O O . ASP A 1 107 ? 4.579 -6.838 -32.347 1.00 60.47 107 ASP A O 1
ATOM 859 N N . PRO A 1 108 ? 2.385 -6.581 -32.811 1.00 57.09 108 PRO A N 1
ATOM 860 C CA . PRO A 1 108 ? 2.492 -6.945 -34.226 1.00 57.09 108 PRO A CA 1
ATOM 861 C C . PRO A 1 108 ? 3.269 -5.921 -35.063 1.00 57.09 108 PRO A C 1
ATOM 863 O O . PRO A 1 108 ? 3.810 -6.287 -36.107 1.00 57.09 108 PRO A O 1
ATOM 866 N N . ASP A 1 109 ? 3.369 -4.671 -34.606 1.00 60.75 109 ASP A N 1
ATOM 867 C CA . ASP A 1 109 ? 4.084 -3.605 -35.318 1.00 60.75 109 ASP A CA 1
ATOM 868 C C . ASP A 1 109 ? 5.570 -3.545 -34.937 1.00 60.75 109 ASP A C 1
ATOM 870 O O . ASP A 1 109 ? 6.375 -2.839 -35.562 1.00 60.75 109 ASP A O 1
ATOM 874 N N . ARG A 1 110 ? 5.974 -4.340 -33.940 1.00 59.56 110 ARG A N 1
ATOM 875 C CA . ARG A 1 110 ? 7.347 -4.384 -33.456 1.00 59.56 110 ARG A CA 1
ATOM 876 C C . ARG A 1 110 ? 8.245 -5.089 -34.464 1.00 59.56 110 ARG A C 1
ATOM 878 O O . ARG A 1 110 ? 8.343 -6.317 -34.523 1.00 59.56 110 ARG A O 1
ATOM 885 N N . ARG A 1 111 ? 8.966 -4.290 -35.250 1.00 58.31 111 ARG A N 1
ATOM 886 C CA . ARG A 1 111 ? 10.012 -4.798 -36.142 1.00 58.31 111 ARG A CA 1
ATOM 887 C C . ARG A 1 111 ? 11.122 -5.437 -35.299 1.00 58.31 111 ARG A C 1
ATOM 889 O O . ARG A 1 111 ? 11.636 -4.786 -34.386 1.00 58.31 111 ARG A O 1
ATOM 896 N N . PRO A 1 112 ? 11.526 -6.689 -35.582 1.00 59.00 112 PRO A N 1
ATOM 897 C CA . PRO A 1 112 ? 12.680 -7.285 -3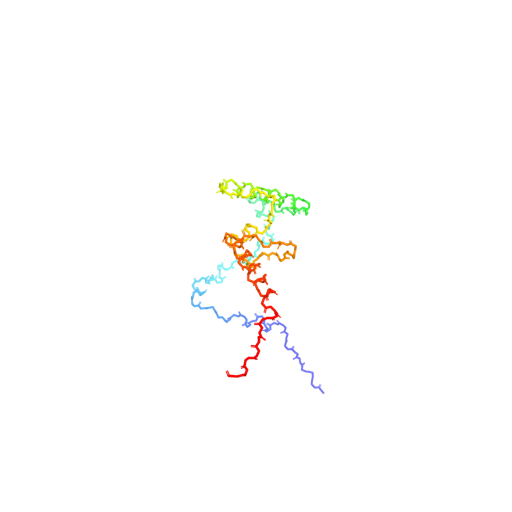4.927 1.00 59.00 112 PRO A CA 1
ATOM 898 C C . PRO A 1 112 ? 13.891 -6.370 -35.115 1.00 59.00 112 PRO A C 1
ATOM 900 O O . PRO A 1 112 ? 14.186 -5.962 -36.239 1.00 59.00 112 PRO A O 1
ATOM 903 N N . ARG A 1 113 ? 14.588 -6.035 -34.023 1.00 61.16 113 ARG A N 1
ATOM 904 C CA . ARG A 1 113 ? 15.835 -5.268 -34.120 1.00 61.16 113 ARG A CA 1
ATOM 905 C C . ARG A 1 113 ? 16.826 -6.064 -34.972 1.00 61.16 113 ARG A C 1
ATOM 907 O O . ARG A 1 113 ? 17.035 -7.250 -34.700 1.00 61.16 113 ARG A O 1
ATOM 914 N N . ALA A 1 114 ? 17.413 -5.412 -35.976 1.00 62.53 114 ALA A N 1
ATOM 915 C CA . ALA A 1 114 ? 18.448 -6.009 -36.811 1.00 62.53 114 ALA A CA 1
ATOM 916 C C . ALA A 1 114 ? 19.607 -6.469 -35.919 1.00 62.53 114 ALA A C 1
ATOM 918 O O . ALA A 1 114 ? 20.117 -5.707 -35.092 1.00 62.53 114 ALA A O 1
ATOM 919 N N . ARG A 1 115 ? 19.981 -7.742 -36.034 1.00 66.94 115 ARG A N 1
ATOM 920 C CA . ARG A 1 115 ? 21.121 -8.303 -35.313 1.00 66.94 115 ARG A CA 1
ATOM 921 C C . ARG A 1 115 ? 22.394 -8.017 -36.094 1.00 66.94 115 ARG A C 1
ATOM 923 O O . ARG A 1 115 ? 22.390 -7.920 -37.321 1.00 66.94 115 ARG A O 1
ATOM 930 N N . ALA A 1 116 ? 23.512 -7.930 -35.379 1.00 55.03 116 ALA A N 1
ATOM 931 C CA . ALA A 1 116 ? 24.819 -7.820 -36.010 1.00 55.03 116 ALA A CA 1
ATOM 932 C C . ALA A 1 116 ? 25.039 -9.011 -36.966 1.00 55.03 116 ALA A C 1
ATOM 934 O O . ALA A 1 116 ? 25.039 -10.163 -36.534 1.00 55.03 116 ALA A O 1
ATOM 935 N N . GLY A 1 117 ? 25.201 -8.725 -38.262 1.00 69.31 117 GLY A N 1
ATOM 936 C CA . GLY A 1 117 ? 25.360 -9.725 -39.326 1.00 69.31 117 GLY A CA 1
ATOM 937 C C . GLY A 1 117 ? 24.156 -9.881 -40.262 1.00 69.31 117 GLY A C 1
ATOM 938 O O . GLY A 1 117 ? 24.332 -10.415 -41.361 1.00 69.31 117 GLY A O 1
ATOM 939 N N . ASP A 1 118 ? 22.979 -9.361 -39.896 1.00 74.94 118 ASP A N 1
ATOM 940 C CA . ASP A 1 118 ? 21.776 -9.436 -40.740 1.00 74.94 118 ASP A CA 1
ATOM 941 C C . ASP A 1 118 ? 21.963 -8.666 -42.059 1.00 74.94 118 ASP A C 1
ATOM 943 O O . ASP A 1 118 ? 21.563 -9.150 -43.116 1.00 74.94 118 ASP A O 1
ATOM 947 N N . ASP A 1 119 ? 22.682 -7.539 -42.044 1.00 74.88 119 ASP A N 1
ATOM 948 C CA . ASP A 1 119 ? 22.973 -6.752 -43.253 1.00 74.88 119 ASP A CA 1
ATOM 949 C C . ASP A 1 119 ? 23.756 -7.557 -44.296 1.00 74.88 119 ASP A C 1
ATOM 951 O O . ASP A 1 119 ? 23.470 -7.507 -45.495 1.00 74.88 119 ASP A O 1
ATOM 955 N N . LYS A 1 120 ? 24.725 -8.358 -43.836 1.00 82.44 120 LYS A N 1
ATOM 956 C CA . LYS A 1 120 ? 25.513 -9.236 -44.705 1.00 82.44 120 LYS A CA 1
ATOM 957 C C . LYS A 1 120 ? 24.649 -10.374 -45.249 1.00 82.44 120 LYS A C 1
ATOM 959 O O . LYS A 1 120 ? 24.733 -10.691 -46.432 1.00 82.44 120 LYS A O 1
ATOM 964 N N . ALA A 1 121 ? 23.769 -10.939 -44.421 1.00 80.38 121 ALA A N 1
ATOM 965 C CA . ALA A 1 121 ? 22.835 -11.978 -44.846 1.00 80.38 121 ALA A CA 1
ATOM 966 C C . ALA A 1 121 ? 21.839 -11.469 -45.908 1.00 80.38 121 ALA A C 1
ATOM 968 O O . ALA A 1 121 ? 21.559 -12.184 -46.875 1.00 80.38 121 ALA A O 1
ATOM 969 N N . VAL A 1 122 ? 21.354 -10.229 -45.774 1.00 83.56 122 VAL A N 1
ATOM 970 C CA . VAL A 1 122 ? 20.475 -9.569 -46.755 1.00 83.56 122 VAL A CA 1
ATOM 971 C C . VAL A 1 122 ? 21.217 -9.303 -48.066 1.00 83.56 122 VAL A C 1
ATOM 973 O O . VAL A 1 122 ? 20.684 -9.590 -49.142 1.00 83.56 122 VAL A O 1
ATOM 976 N N . GLN A 1 123 ? 22.463 -8.825 -48.002 1.00 85.06 123 GLN A N 1
ATOM 977 C CA . GLN A 1 123 ? 23.305 -8.633 -49.187 1.00 85.06 123 GLN A CA 1
ATOM 978 C C . GLN A 1 123 ? 23.567 -9.957 -49.915 1.00 85.06 123 GLN A C 1
ATOM 980 O O . GLN A 1 123 ? 23.294 -10.053 -51.115 1.00 85.06 123 GLN A O 1
ATOM 985 N N . ASP A 1 124 ? 23.981 -11.002 -49.198 1.00 87.94 124 ASP A N 1
ATOM 986 C CA . ASP A 1 124 ? 24.215 -12.334 -49.763 1.00 87.94 124 ASP A CA 1
ATOM 987 C C . ASP A 1 124 ? 22.933 -12.922 -50.375 1.00 87.94 124 ASP A C 1
ATOM 989 O O . ASP A 1 124 ? 22.962 -13.536 -51.446 1.00 87.94 124 ASP A O 1
ATOM 993 N N . PHE A 1 125 ? 21.781 -12.724 -49.724 1.00 87.00 125 PHE A N 1
ATOM 994 C CA . PHE A 1 125 ? 20.481 -13.133 -50.254 1.00 87.00 125 PHE A CA 1
ATOM 995 C C . PHE A 1 125 ? 20.139 -12.393 -51.551 1.00 87.00 125 PHE A C 1
ATOM 997 O O . PHE A 1 125 ? 19.808 -13.037 -52.548 1.00 87.00 125 PHE A O 1
ATOM 1004 N N . SER A 1 126 ? 20.284 -11.067 -51.578 1.00 87.75 126 SER A N 1
ATOM 1005 C CA . SER A 1 126 ? 20.023 -10.260 -52.775 1.00 87.75 126 SER A CA 1
ATOM 1006 C C . SER A 1 126 ? 20.934 -10.654 -53.944 1.00 87.75 126 SER A C 1
ATOM 1008 O O . SER A 1 126 ? 20.480 -10.774 -55.084 1.00 87.75 126 SER A O 1
ATOM 1010 N N . GLN A 1 127 ? 22.207 -10.951 -53.662 1.00 86.31 127 GLN A N 1
ATOM 1011 C CA . GLN A 1 127 ? 23.183 -11.358 -54.664 1.00 86.31 127 GLN A CA 1
ATOM 1012 C C . GLN A 1 127 ? 22.855 -12.747 -55.229 1.00 86.31 127 GLN A C 1
ATOM 1014 O O . GLN A 1 127 ? 22.915 -12.952 -56.446 1.00 86.31 127 GLN A O 1
ATOM 1019 N N . ARG A 1 128 ? 22.437 -13.688 -54.369 1.00 81.88 128 ARG A N 1
ATOM 1020 C CA . ARG A 1 128 ? 21.943 -15.012 -54.779 1.00 81.88 128 ARG A CA 1
ATOM 1021 C C . ARG A 1 128 ? 20.665 -14.916 -55.612 1.00 81.88 128 ARG A C 1
ATOM 1023 O O . ARG A 1 128 ? 20.592 -15.543 -56.666 1.00 81.88 128 ARG A O 1
ATOM 1030 N N . ALA A 1 129 ? 19.694 -14.106 -55.195 1.00 84.81 129 ALA A N 1
ATOM 1031 C CA . ALA A 1 129 ? 18.438 -13.909 -55.920 1.00 84.81 129 ALA A CA 1
ATOM 1032 C C . ALA A 1 129 ? 18.668 -13.290 -57.309 1.00 84.81 129 ALA A C 1
ATOM 1034 O O . ALA A 1 129 ? 18.109 -13.761 -58.302 1.00 84.81 129 ALA A O 1
ATOM 1035 N N . ARG A 1 130 ? 19.565 -12.299 -57.404 1.00 82.94 130 ARG A N 1
ATOM 1036 C CA . ARG A 1 130 ? 19.948 -11.665 -58.673 1.00 82.94 130 ARG A CA 1
ATOM 1037 C C . ARG A 1 130 ? 20.647 -12.646 -59.619 1.00 82.94 130 ARG A C 1
ATOM 1039 O O . ARG A 1 130 ? 20.304 -12.696 -60.797 1.00 82.94 130 ARG A O 1
ATOM 1046 N N . ARG A 1 131 ? 21.569 -13.476 -59.112 1.00 80.06 131 ARG A N 1
ATOM 1047 C CA . ARG A 1 131 ? 22.195 -14.559 -59.899 1.00 80.06 131 ARG A CA 1
ATOM 1048 C C . ARG A 1 131 ? 21.176 -15.598 -60.367 1.00 80.06 131 ARG A C 1
ATOM 1050 O O . ARG A 1 131 ? 21.235 -16.037 -61.511 1.00 80.06 131 ARG A O 1
ATOM 1057 N N . ALA A 1 132 ? 20.224 -15.973 -59.514 1.00 77.88 132 ALA A N 1
ATOM 1058 C CA . ALA A 1 132 ? 19.170 -16.916 -59.877 1.00 77.88 132 ALA A CA 1
ATOM 1059 C C . ALA A 1 132 ? 18.270 -16.364 -60.996 1.00 77.88 132 ALA A C 1
ATOM 1061 O O . ALA A 1 132 ? 17.908 -17.102 -61.907 1.00 77.88 132 ALA A O 1
ATOM 1062 N N . GLN A 1 133 ? 17.963 -15.063 -60.983 1.00 75.19 133 GLN A N 1
ATOM 1063 C CA . GLN A 1 133 ? 17.225 -14.407 -62.067 1.00 75.19 133 GLN A CA 1
ATOM 1064 C C . GLN A 1 133 ? 18.015 -14.349 -63.381 1.00 75.19 133 GLN A C 1
ATOM 1066 O O . GLN A 1 133 ? 17.426 -14.536 -64.440 1.00 75.19 133 GLN A O 1
ATOM 1071 N N . GLN A 1 134 ? 19.334 -14.153 -63.329 1.00 73.06 134 GLN A N 1
ATOM 1072 C CA . GLN A 1 134 ? 20.197 -14.175 -64.519 1.00 73.06 134 GLN A CA 1
ATOM 1073 C C . GLN A 1 134 ? 20.329 -15.581 -65.129 1.00 73.06 134 GLN A C 1
ATOM 1075 O O . GLN A 1 134 ? 20.445 -15.721 -66.343 1.00 73.06 134 GLN A O 1
ATOM 1080 N N . ASN A 1 135 ? 20.252 -16.627 -64.302 1.00 65.12 135 ASN A N 1
ATOM 1081 C CA . ASN A 1 135 ? 20.354 -18.022 -64.737 1.00 65.12 135 ASN A CA 1
ATOM 1082 C C . ASN A 1 135 ? 19.003 -18.674 -65.095 1.00 65.12 135 ASN A C 1
ATOM 1084 O O . ASN A 1 135 ? 18.991 -19.821 -65.540 1.00 65.12 135 ASN A O 1
ATOM 1088 N N . ARG A 1 136 ? 17.870 -17.959 -64.978 1.00 61.38 136 ARG A N 1
ATOM 1089 C CA . ARG A 1 136 ? 16.514 -18.467 -65.301 1.00 61.38 136 ARG A CA 1
ATOM 1090 C C . ARG A 1 136 ? 16.270 -18.805 -66.782 1.00 61.38 136 ARG A C 1
ATOM 1092 O O . ARG A 1 136 ? 15.182 -19.260 -67.109 1.00 61.38 136 ARG A O 1
ATOM 1099 N N . GLY A 1 137 ? 17.261 -18.624 -67.657 1.00 60.28 137 GLY A N 1
ATOM 1100 C CA . GLY A 1 137 ? 17.189 -18.972 -69.083 1.00 60.28 137 GLY A CA 1
ATOM 1101 C C . GLY A 1 137 ? 18.335 -19.847 -69.606 1.00 60.28 137 GLY A C 1
ATOM 1102 O O . GLY A 1 137 ? 18.455 -20.001 -70.816 1.00 60.28 137 GLY A O 1
ATOM 1103 N N . ARG A 1 138 ? 19.203 -20.399 -68.741 1.00 57.47 138 ARG A N 1
ATOM 1104 C CA . ARG A 1 138 ? 20.419 -21.133 -69.162 1.00 57.47 138 ARG A CA 1
ATOM 1105 C C . ARG A 1 138 ? 20.475 -22.575 -68.646 1.00 57.47 138 ARG A C 1
ATOM 1107 O O . ARG A 1 138 ? 21.543 -23.060 -68.292 1.00 57.47 138 ARG A O 1
ATOM 1114 N N . VAL A 1 139 ? 19.333 -23.261 -68.601 1.00 56.78 139 VAL A N 1
ATOM 1115 C CA . VAL A 1 139 ? 19.286 -24.723 -68.432 1.00 56.78 139 VAL A CA 1
ATOM 1116 C C . VAL A 1 139 ? 19.004 -25.326 -69.806 1.00 56.78 139 VAL A C 1
ATOM 1118 O O . VAL A 1 139 ? 17.861 -25.570 -70.177 1.00 56.78 139 VAL A O 1
ATOM 1121 N N . GLY A 1 140 ? 20.064 -25.471 -70.603 1.00 52.47 140 GLY A N 1
ATOM 1122 C CA . GLY A 1 140 ? 20.029 -26.267 -71.824 1.00 52.47 140 GLY A CA 1
ATOM 1123 C C . GLY A 1 140 ? 20.029 -27.743 -71.444 1.00 52.47 140 GLY A C 1
ATOM 1124 O O . GLY A 1 140 ? 20.961 -28.216 -70.798 1.00 52.47 140 GLY A O 1
ATOM 1125 N N . ILE A 1 141 ? 18.967 -28.448 -71.820 1.00 52.22 141 ILE A N 1
ATOM 1126 C CA . ILE A 1 141 ? 18.888 -29.907 -71.784 1.00 52.22 141 ILE A CA 1
ATOM 1127 C C . ILE A 1 141 ? 19.876 -30.421 -72.840 1.00 52.22 141 ILE A C 1
ATOM 1129 O O . ILE A 1 141 ? 19.631 -30.273 -74.035 1.00 52.22 141 ILE A O 1
ATOM 1133 N N . GLY A 1 142 ? 21.017 -30.956 -72.408 1.00 40.47 142 GLY A N 1
ATOM 1134 C CA . GLY A 1 142 ? 21.971 -31.628 -73.286 1.00 40.47 142 GLY A CA 1
ATOM 1135 C C . GLY A 1 142 ? 21.602 -33.100 -73.448 1.00 40.47 142 GLY A C 1
ATOM 1136 O O . GLY A 1 142 ? 21.771 -33.872 -72.509 1.00 40.47 142 GLY A O 1
ATOM 1137 N N . TYR A 1 143 ? 21.111 -33.475 -74.629 1.00 43.94 143 TYR A N 1
ATOM 1138 C CA . TYR A 1 143 ? 21.251 -34.830 -75.165 1.00 43.94 143 TYR A CA 1
ATOM 1139 C C . TYR A 1 143 ? 22.348 -34.774 -76.234 1.00 43.94 143 TYR A C 1
ATOM 1141 O O . TYR A 1 143 ? 22.236 -33.978 -77.168 1.00 43.94 143 TYR A O 1
ATOM 1149 N N . GLY A 1 144 ? 23.398 -35.581 -76.072 1.00 39.47 144 GLY A N 1
ATOM 1150 C CA . GLY A 1 144 ? 24.556 -35.657 -76.967 1.00 39.47 144 GLY A CA 1
ATOM 1151 C C . GLY A 1 144 ? 25.767 -36.222 -76.252 1.00 39.47 144 GLY A C 1
ATOM 1152 O O . GLY A 1 144 ? 26.445 -35.420 -75.577 1.00 39.47 144 GLY A O 1
#

Foldseek 3Di:
DDDDDDDDPPVVVVPPPDDDPPVVVVVDDPPVRDDPPCCVVCVVVVCVVVVDDDDDDDPVVVVVVVVVVVVVVVVVVPVVDPCPPDPPDAPCPVVCVPPNPPPGDDDPPDDPDDDVCVVVVVVVVVVVVVVCVVCVPPPDDDDD

Sequence (144 aa):
MQLKETPGPAEEAAEEKQSSGGANELYRVPDRLQVADRSGEYREQLNWLTGLTEVHLPMTVKLKNIEATEKAKRALLKKGEPDAVDDDEDPDAIRRRAFGQRYTWYDPDRRPRARAGDDKAVQDFSQRARRAQQNRGRVGIGYG

Secondary structure (DSSP, 8-state):
----PPPPTTTGGGS------HHHHHTPPPGGG-----TTTTHHHHHHHH--------HHHHHHHHHHHHHHHHHHHHHH-TT---TTS-TTHHHHHHHGGGG----TT-PPPPPTTHHHHHHHHHHHHHHHHHTTT-------

pLDDT: mean 71.19, std 16.86, range [39.47, 96.75]

InterPro domains:
  IPR010756 Telomere length and silencing protein 1-like [PF07052] (9-76)
  IPR010756 Telomere length and silencing protein 1-like [PTHR13486] (5-130)